Protein AF-A0A9P6H3P9-F1 (afdb_monomer)

Radius of gyration: 19.03 Å; Cα contacts (8 Å, |Δi|>4): 101; chains: 1; bounding box: 36×43×49 Å

Sequence (100 aa):
MRTIFFIMYKYINSIALNDIAYELDVDRGTVSVYAYLVRDTICEYIMKNNEKLRGYNDDGTSKIVEIDESYFFRRKYNRGRIINGDWYIGGVERGSKKTF

Solvent-accessible surface area (backbone atoms only — not comparable to full-atom values): 6198 Å² total; per-residue (Å²): 113,73,66,57,56,51,52,52,53,42,48,74,69,69,50,55,62,67,56,55,14,62,78,67,74,44,62,54,67,60,46,49,54,53,50,48,52,54,51,50,54,50,49,53,50,49,66,74,66,56,52,86,84,59,64,48,48,99,88,68,49,79,48,57,66,51,75,49,80,48,79,50,58,75,84,86,77,72,86,90,70,85,76,85,56,50,81,44,75,41,35,37,32,69,91,77,67,49,49,96

Structure (mmCIF, N/CA/C/O backbone):
data_AF-A0A9P6H3P9-F1
#
_entry.id   AF-A0A9P6H3P9-F1
#
loop_
_atom_site.group_PDB
_atom_site.id
_atom_site.type_symbol
_atom_site.label_atom_id
_atom_site.label_alt_id
_atom_site.label_comp_id
_atom_site.label_asym_id
_atom_site.label_entity_id
_atom_site.label_seq_id
_atom_site.pdbx_PDB_ins_code
_atom_site.Cartn_x
_atom_site.Cartn_y
_atom_site.Cartn_z
_atom_site.occupancy
_atom_site.B_iso_or_equiv
_atom_site.auth_seq_id
_atom_site.auth_comp_id
_atom_site.auth_asym_id
_atom_site.auth_atom_id
_atom_site.pdbx_PDB_model_num
ATOM 1 N N . MET A 1 1 ? 8.177 17.641 -17.362 1.00 64.50 1 MET A N 1
ATOM 2 C CA . MET A 1 1 ? 7.117 17.733 -16.327 1.00 64.50 1 MET A CA 1
ATOM 3 C C . MET A 1 1 ? 5.899 16.857 -16.615 1.00 64.50 1 MET A C 1
ATOM 5 O O . MET A 1 1 ? 5.537 16.094 -15.734 1.00 64.50 1 MET A O 1
ATOM 9 N N . ARG A 1 2 ? 5.288 16.891 -17.813 1.00 86.31 2 ARG A N 1
ATOM 10 C CA . ARG A 1 2 ? 4.053 16.130 -18.115 1.00 86.31 2 ARG A CA 1
ATOM 11 C C . ARG A 1 2 ? 4.139 14.619 -17.821 1.00 86.31 2 ARG A C 1
ATOM 13 O O . ARG A 1 2 ? 3.238 14.068 -17.204 1.00 86.31 2 ARG A O 1
ATOM 20 N N . THR A 1 3 ? 5.237 13.971 -18.206 1.00 88.19 3 THR A N 1
ATOM 21 C CA . THR A 1 3 ? 5.446 12.521 -18.031 1.00 88.19 3 THR A CA 1
ATOM 22 C C . THR A 1 3 ? 5.475 12.091 -16.564 1.00 88.19 3 THR A C 1
ATOM 24 O O . THR A 1 3 ? 4.934 11.048 -16.222 1.00 88.19 3 THR A O 1
ATOM 27 N N . ILE A 1 4 ? 6.033 12.926 -15.682 1.00 90.62 4 ILE A N 1
ATOM 28 C CA . ILE A 1 4 ? 6.126 12.637 -14.243 1.00 90.62 4 ILE A CA 1
ATOM 29 C C . ILE A 1 4 ? 4.724 12.540 -13.635 1.00 90.62 4 ILE A C 1
ATOM 31 O O . ILE A 1 4 ? 4.429 11.572 -12.942 1.00 90.62 4 ILE A O 1
ATOM 35 N N . PHE A 1 5 ? 3.832 13.483 -13.955 1.00 92.56 5 PHE A N 1
ATOM 36 C CA . PHE A 1 5 ? 2.448 13.443 -13.472 1.00 92.56 5 PHE A CA 1
ATOM 37 C C . PHE A 1 5 ? 1.704 12.184 -13.930 1.00 92.56 5 PHE A C 1
ATOM 39 O O . PHE A 1 5 ? 0.949 11.608 -13.151 1.00 92.56 5 PHE A O 1
ATOM 46 N N . PHE A 1 6 ? 1.949 11.712 -15.157 1.00 94.56 6 PHE A N 1
ATOM 47 C CA . PHE A 1 6 ? 1.366 10.455 -15.632 1.00 94.56 6 PHE A CA 1
ATOM 48 C C . PHE A 1 6 ? 1.924 9.229 -14.911 1.00 94.56 6 PHE A C 1
ATOM 50 O O . PHE A 1 6 ? 1.146 8.336 -14.588 1.00 94.56 6 PHE A O 1
ATOM 57 N N . ILE A 1 7 ? 3.227 9.196 -14.607 1.00 94.38 7 ILE A N 1
ATOM 58 C CA . ILE A 1 7 ? 3.822 8.127 -13.791 1.00 94.38 7 ILE A CA 1
ATOM 59 C C . ILE A 1 7 ? 3.149 8.086 -12.414 1.00 94.38 7 ILE A C 1
ATOM 61 O O . ILE A 1 7 ? 2.694 7.027 -11.989 1.00 94.38 7 ILE A O 1
ATOM 65 N N . MET A 1 8 ? 3.030 9.238 -11.745 1.00 93.62 8 MET A N 1
ATOM 66 C CA . MET A 1 8 ? 2.405 9.337 -10.421 1.00 93.62 8 MET A CA 1
ATOM 67 C C . MET A 1 8 ? 0.936 8.905 -10.453 1.00 93.62 8 MET A C 1
ATOM 69 O O . MET A 1 8 ? 0.517 8.073 -9.652 1.00 93.62 8 MET A O 1
ATOM 73 N N . TYR A 1 9 ? 0.162 9.422 -11.411 1.00 94.69 9 TYR A N 1
ATOM 74 C CA . TYR A 1 9 ? -1.246 9.070 -11.580 1.00 94.69 9 TYR A CA 1
ATOM 75 C C . TYR A 1 9 ? -1.428 7.567 -11.820 1.00 94.69 9 TYR A C 1
ATOM 77 O O . TYR A 1 9 ? -2.242 6.929 -11.155 1.00 94.69 9 TYR A O 1
ATOM 85 N N . LYS A 1 10 ? -0.652 6.973 -12.733 1.00 94.88 10 LYS A N 1
ATOM 86 C CA . LYS A 1 10 ? -0.746 5.540 -13.037 1.00 94.88 10 LYS A CA 1
ATOM 87 C C . LYS A 1 10 ? -0.312 4.666 -11.854 1.00 94.88 10 LYS A C 1
ATOM 89 O O . LYS A 1 10 ? -0.961 3.656 -11.596 1.00 94.88 10 LYS A O 1
ATOM 94 N N . TYR A 1 11 ? 0.713 5.079 -11.103 1.00 94.94 11 TYR A N 1
ATOM 95 C CA . TYR A 1 11 ? 1.137 4.394 -9.877 1.00 94.94 11 TYR A CA 1
ATOM 96 C C . TYR A 1 11 ? 0.026 4.373 -8.816 1.00 94.94 11 TYR A C 1
ATOM 98 O O . TYR A 1 11 ? -0.263 3.321 -8.254 1.00 94.94 11 TYR A O 1
ATOM 106 N N . ILE A 1 12 ? -0.652 5.506 -8.590 1.00 93.62 12 ILE A N 1
ATOM 107 C CA . ILE A 1 12 ? -1.778 5.603 -7.641 1.00 93.62 12 ILE A CA 1
ATOM 108 C C . ILE A 1 12 ? -2.946 4.698 -8.065 1.00 93.62 12 ILE A C 1
ATOM 110 O O . ILE A 1 12 ? -3.588 4.080 -7.220 1.00 93.62 12 ILE A O 1
ATOM 114 N N . ASN A 1 13 ? -3.181 4.549 -9.371 1.00 94.81 13 ASN A N 1
ATOM 115 C CA . ASN A 1 13 ? -4.178 3.621 -9.915 1.00 94.81 13 ASN A CA 1
ATOM 116 C C . ASN A 1 13 ? -3.719 2.149 -9.911 1.00 94.81 13 ASN A C 1
ATOM 118 O O . ASN A 1 13 ? -4.345 1.312 -10.556 1.00 94.81 13 ASN A O 1
ATOM 122 N N . SER A 1 14 ? -2.649 1.815 -9.180 1.00 93.31 14 SER A N 1
ATOM 123 C CA . SER A 1 14 ? -2.162 0.441 -8.994 1.00 93.31 14 SER A CA 1
ATOM 124 C C . SER A 1 14 ? -1.772 -0.274 -10.297 1.00 93.31 14 SER A C 1
ATOM 126 O O . SER A 1 14 ? -1.844 -1.499 -10.384 1.00 93.31 14 SER A O 1
ATOM 128 N N . ILE A 1 15 ? -1.329 0.479 -11.312 1.00 95.31 15 ILE A N 1
ATOM 129 C CA . ILE A 1 15 ? -0.788 -0.081 -12.559 1.00 95.31 15 ILE A CA 1
ATOM 130 C C . ILE A 1 15 ? 0.645 -0.570 -12.306 1.00 95.31 15 ILE A C 1
ATOM 132 O O . ILE A 1 15 ? 1.426 0.084 -11.608 1.00 95.31 15 ILE A O 1
ATOM 136 N N . ALA A 1 16 ? 1.015 -1.724 -12.869 1.00 95.31 16 ALA A N 1
ATOM 137 C CA . ALA A 1 16 ? 2.346 -2.282 -12.669 1.00 95.31 16 ALA A CA 1
ATOM 138 C C . ALA A 1 16 ? 3.429 -1.376 -13.277 1.00 95.31 16 ALA A C 1
ATOM 140 O O . ALA A 1 16 ? 3.292 -0.860 -14.383 1.00 95.31 16 ALA A O 1
ATOM 141 N N . LEU A 1 17 ? 4.560 -1.224 -12.578 1.00 95.00 17 LEU A N 1
ATOM 142 C CA . LEU A 1 17 ? 5.633 -0.308 -12.994 1.00 95.00 17 LEU A CA 1
ATOM 143 C C . LEU A 1 17 ? 6.194 -0.617 -14.391 1.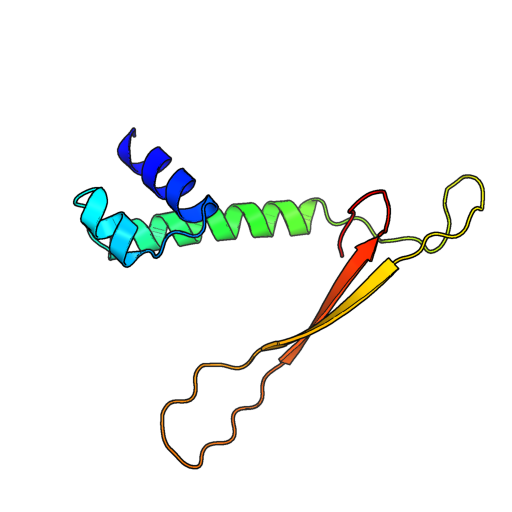00 95.00 17 LEU A C 1
ATOM 145 O O . LEU A 1 17 ? 6.627 0.294 -15.090 1.00 95.00 17 LEU A O 1
ATOM 149 N N . ASN A 1 18 ? 6.194 -1.893 -14.791 1.00 96.25 18 ASN A N 1
ATOM 150 C CA . ASN A 1 18 ? 6.636 -2.303 -16.124 1.00 96.25 18 ASN A CA 1
ATOM 151 C C . ASN A 1 18 ? 5.674 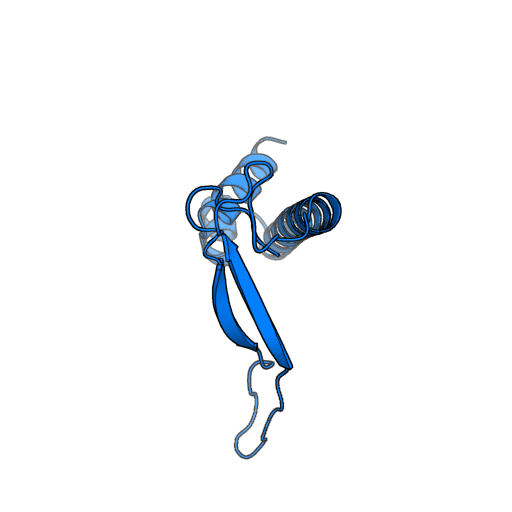-1.806 -17.212 1.00 96.25 18 ASN A C 1
ATOM 153 O O . ASN A 1 18 ? 6.135 -1.342 -18.249 1.00 96.25 18 ASN A O 1
ATOM 157 N N . ASP A 1 19 ? 4.368 -1.850 -16.951 1.00 96.88 19 ASP A N 1
ATOM 158 C CA . ASP A 1 19 ? 3.348 -1.386 -17.893 1.00 96.88 19 ASP A CA 1
ATOM 159 C C . ASP A 1 19 ? 3.405 0.138 -18.016 1.00 96.88 19 ASP A C 1
ATOM 161 O O . ASP A 1 19 ? 3.370 0.674 -19.116 1.00 96.88 19 ASP A O 1
ATOM 165 N N . ILE A 1 20 ? 3.618 0.846 -16.901 1.00 96.06 20 ILE A N 1
ATOM 166 C CA . ILE A 1 20 ? 3.827 2.303 -16.904 1.00 96.06 20 ILE A CA 1
ATOM 167 C C . ILE A 1 20 ? 5.058 2.681 -17.737 1.00 96.06 20 ILE A C 1
ATOM 169 O O . ILE A 1 20 ? 5.002 3.633 -18.513 1.00 96.06 20 ILE A O 1
ATOM 173 N N . ALA A 1 21 ? 6.166 1.954 -17.564 1.00 96.94 21 ALA A N 1
ATOM 174 C CA . ALA A 1 21 ? 7.397 2.176 -18.318 1.00 96.94 21 ALA A CA 1
ATOM 175 C C . ALA A 1 21 ? 7.185 1.947 -19.821 1.00 96.94 21 ALA A C 1
ATOM 177 O O . ALA A 1 21 ? 7.594 2.778 -20.629 1.00 96.94 21 ALA A O 1
ATOM 178 N N . TYR A 1 22 ? 6.490 0.863 -20.176 1.00 96.81 22 TYR A N 1
ATOM 179 C CA . TYR A 1 22 ? 6.161 0.521 -21.557 1.00 96.81 22 TYR A CA 1
ATOM 180 C C . TYR A 1 22 ? 5.228 1.550 -22.212 1.00 96.81 22 TYR A C 1
ATOM 182 O O . TYR A 1 22 ? 5.518 2.044 -23.295 1.00 96.81 22 TYR A O 1
ATOM 190 N N . GLU A 1 23 ? 4.129 1.920 -21.552 1.00 95.69 23 GLU A N 1
ATOM 191 C CA . GLU A 1 23 ? 3.123 2.835 -22.105 1.00 95.69 23 GLU A CA 1
ATOM 192 C C . GLU A 1 23 ? 3.620 4.275 -22.263 1.00 95.69 23 GLU A C 1
ATOM 194 O O . GLU A 1 23 ? 3.150 5.000 -23.141 1.00 95.69 23 GLU A O 1
ATOM 199 N N . LEU A 1 24 ? 4.517 4.722 -21.379 1.00 94.81 24 LEU A N 1
ATOM 200 C CA . LEU A 1 24 ? 5.048 6.086 -21.401 1.00 94.81 24 LEU A CA 1
ATOM 201 C C . LEU A 1 24 ? 6.381 6.203 -22.147 1.00 94.81 24 LEU A C 1
ATOM 203 O O . LEU A 1 24 ? 6.879 7.323 -22.260 1.00 94.81 24 LEU A O 1
ATOM 207 N N . ASP A 1 25 ? 6.930 5.085 -22.634 1.00 95.88 25 ASP A N 1
ATOM 208 C CA . ASP A 1 25 ? 8.254 4.992 -23.260 1.00 95.88 25 ASP A CA 1
ATOM 209 C C . ASP A 1 25 ? 9.354 5.615 -22.378 1.00 95.88 25 ASP A C 1
ATOM 211 O O . ASP A 1 25 ? 10.108 6.507 -22.769 1.00 95.88 25 ASP A O 1
ATOM 215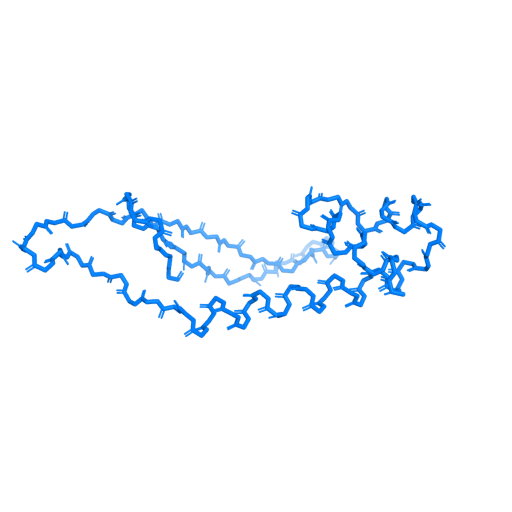 N N . VAL A 1 26 ? 9.388 5.190 -21.112 1.00 94.88 26 VAL A N 1
ATOM 216 C CA . VAL A 1 26 ? 10.345 5.670 -20.106 1.00 94.88 26 VAL A CA 1
ATOM 217 C C . VAL A 1 26 ? 11.112 4.492 -19.537 1.00 94.88 26 VAL A C 1
ATOM 219 O O . VAL A 1 26 ? 10.561 3.415 -19.318 1.00 94.88 26 VAL A O 1
ATOM 222 N N . ASP A 1 27 ? 12.383 4.718 -19.209 1.00 95.69 27 ASP A N 1
ATOM 223 C CA . ASP A 1 27 ? 13.166 3.743 -18.464 1.00 95.69 27 ASP A CA 1
ATOM 224 C C . ASP A 1 27 ? 12.459 3.309 -17.161 1.00 95.69 27 ASP A C 1
ATOM 226 O O . ASP A 1 27 ? 11.983 4.114 -16.350 1.00 95.69 27 ASP A O 1
ATOM 230 N N . ARG A 1 28 ? 12.441 1.996 -16.929 1.00 96.00 28 ARG A N 1
ATOM 231 C CA . ARG A 1 28 ? 11.780 1.371 -15.780 1.00 96.00 28 ARG A CA 1
ATOM 232 C C . ARG A 1 28 ? 12.425 1.764 -14.449 1.00 96.00 28 ARG A C 1
ATOM 234 O O . ARG A 1 28 ? 11.736 1.811 -13.426 1.00 96.00 28 ARG A O 1
ATOM 241 N N . GLY A 1 29 ? 13.723 2.068 -14.442 1.00 96.00 29 GLY A N 1
ATOM 242 C CA . GLY A 1 29 ? 14.421 2.635 -13.288 1.00 96.00 29 GLY A CA 1
ATOM 243 C C . GLY A 1 29 ? 13.877 4.015 -12.927 1.00 96.00 29 GLY A C 1
ATOM 244 O O . GLY A 1 29 ? 13.541 4.257 -11.769 1.00 96.00 29 GLY A O 1
ATOM 245 N N . THR A 1 30 ? 13.670 4.876 -13.922 1.00 94.69 30 THR A N 1
ATOM 246 C CA . THR A 1 30 ? 13.067 6.204 -13.727 1.00 94.69 30 THR A CA 1
ATOM 247 C C . THR A 1 30 ? 11.650 6.104 -13.148 1.00 94.69 30 THR A C 1
ATOM 249 O O . THR A 1 30 ? 11.340 6.776 -12.164 1.00 94.69 30 THR A O 1
ATOM 252 N N . VAL A 1 31 ? 10.801 5.216 -13.681 1.00 96.19 31 VAL A N 1
ATOM 253 C CA . VAL A 1 31 ? 9.456 4.955 -13.123 1.00 96.19 31 VAL A CA 1
ATOM 254 C C . VAL A 1 31 ? 9.539 4.492 -11.665 1.00 96.19 31 VAL A C 1
ATOM 256 O O . VAL A 1 31 ? 8.772 4.956 -10.822 1.00 96.19 31 VAL A O 1
ATOM 259 N N . SER A 1 32 ? 10.505 3.624 -11.348 1.00 96.00 32 SER A N 1
ATOM 260 C CA . SER A 1 32 ? 10.721 3.114 -9.988 1.00 96.00 32 SER A CA 1
ATOM 261 C C . SER A 1 32 ? 11.121 4.219 -9.007 1.00 96.00 32 SER A C 1
ATOM 263 O O . SER A 1 32 ? 10.628 4.235 -7.881 1.00 96.00 32 SER A O 1
ATOM 265 N N . VAL A 1 33 ? 11.967 5.164 -9.432 1.00 95.56 33 VAL A N 1
ATOM 266 C CA . VAL A 1 33 ? 12.362 6.322 -8.613 1.00 95.56 33 VAL A CA 1
ATOM 267 C C . VAL A 1 33 ? 11.151 7.192 -8.287 1.00 95.56 33 VAL A C 1
ATOM 269 O O . VAL A 1 33 ? 10.923 7.513 -7.123 1.00 95.56 33 VAL A O 1
ATOM 272 N N . TYR A 1 34 ? 10.329 7.537 -9.279 1.00 94.69 34 TYR A N 1
ATOM 273 C CA . TYR A 1 34 ? 9.143 8.362 -9.028 1.00 94.69 34 TYR A CA 1
ATOM 274 C C . TYR A 1 34 ? 8.080 7.635 -8.200 1.00 94.69 34 TYR A C 1
ATOM 276 O O . TYR A 1 34 ? 7.484 8.248 -7.318 1.00 94.69 34 TYR A O 1
ATOM 284 N N . ALA A 1 35 ? 7.873 6.336 -8.422 1.00 94.44 35 ALA A N 1
ATOM 285 C CA . ALA A 1 35 ? 6.989 5.521 -7.590 1.00 94.44 35 ALA A CA 1
ATOM 286 C C . ALA A 1 35 ? 7.461 5.478 -6.127 1.00 94.44 35 ALA A C 1
ATOM 288 O O . ALA A 1 35 ? 6.650 5.615 -5.211 1.00 94.44 35 ALA A O 1
ATOM 289 N N . TYR A 1 36 ? 8.775 5.344 -5.907 1.00 95.00 36 TYR A N 1
ATOM 290 C CA . TYR A 1 36 ? 9.369 5.414 -4.574 1.00 95.00 36 TYR A CA 1
ATOM 291 C C . TYR A 1 36 ? 9.092 6.767 -3.915 1.00 95.00 36 TYR A C 1
ATOM 293 O O . TYR A 1 36 ? 8.604 6.784 -2.791 1.00 95.00 36 TYR A O 1
ATOM 301 N N . LEU A 1 37 ? 9.338 7.878 -4.619 1.00 94.06 37 LEU A N 1
ATOM 302 C CA . LEU A 1 37 ? 9.102 9.228 -4.093 1.00 94.06 37 LEU A CA 1
ATOM 303 C C . LEU A 1 37 ? 7.636 9.442 -3.701 1.00 94.06 37 LEU A C 1
ATOM 305 O O . LEU A 1 37 ? 7.364 9.914 -2.604 1.00 94.06 37 LEU A O 1
ATOM 309 N N . VAL A 1 38 ? 6.690 9.042 -4.559 1.00 93.94 38 VAL A N 1
ATOM 310 C CA . VAL A 1 38 ? 5.253 9.139 -4.249 1.00 93.94 38 VAL A CA 1
ATOM 311 C C . VAL A 1 38 ? 4.913 8.342 -2.996 1.00 93.94 38 VAL A C 1
ATOM 313 O O . VAL A 1 38 ? 4.232 8.852 -2.110 1.00 93.94 38 VAL A O 1
ATOM 316 N N . ARG A 1 39 ? 5.389 7.096 -2.910 1.00 93.62 39 ARG A N 1
ATOM 317 C CA . ARG A 1 39 ? 5.155 6.245 -1.742 1.00 93.62 39 ARG A CA 1
ATOM 318 C C . ARG A 1 39 ? 5.712 6.882 -0.472 1.00 93.62 39 ARG A C 1
ATOM 320 O O . ARG A 1 39 ? 5.009 6.910 0.528 1.00 93.62 39 ARG A O 1
ATOM 327 N N . ASP A 1 40 ? 6.943 7.377 -0.521 1.00 94.81 40 ASP A N 1
ATOM 328 C CA . ASP A 1 40 ? 7.633 7.974 0.623 1.00 94.81 40 ASP A CA 1
ATOM 329 C C . ASP A 1 40 ? 6.879 9.204 1.138 1.00 94.81 40 ASP A C 1
ATOM 331 O O . ASP A 1 40 ? 6.515 9.260 2.307 1.00 94.81 40 ASP A O 1
ATOM 335 N N . THR A 1 41 ? 6.489 10.114 0.240 1.00 93.19 41 THR A N 1
ATOM 336 C CA . THR A 1 41 ? 5.687 11.295 0.593 1.00 93.19 41 THR A CA 1
ATOM 337 C C . THR A 1 41 ? 4.324 10.924 1.189 1.00 93.19 41 THR A C 1
ATOM 339 O O . THR A 1 41 ? 3.872 11.562 2.140 1.00 93.19 41 THR A O 1
ATOM 342 N N . ILE A 1 42 ? 3.654 9.892 0.661 1.00 90.75 42 ILE A N 1
ATOM 343 C CA . ILE A 1 42 ? 2.387 9.400 1.228 1.00 90.75 42 ILE A CA 1
ATOM 344 C C . ILE A 1 42 ? 2.618 8.829 2.631 1.00 90.75 42 ILE A C 1
ATOM 346 O O . ILE A 1 42 ? 1.863 9.150 3.546 1.00 90.75 42 ILE A O 1
ATOM 350 N N . CYS A 1 43 ? 3.658 8.015 2.820 1.00 89.62 43 CYS A N 1
ATOM 351 C CA . CYS A 1 43 ? 4.007 7.455 4.124 1.00 89.62 43 CYS A CA 1
ATOM 352 C C . CYS A 1 43 ? 4.317 8.558 5.142 1.00 89.62 43 CYS A C 1
ATOM 354 O O . CYS A 1 43 ? 3.749 8.548 6.230 1.00 89.62 43 CYS A O 1
ATOM 356 N N . GLU A 1 44 ? 5.141 9.541 4.783 1.00 92.56 44 GLU A N 1
ATOM 357 C CA . GLU A 1 44 ? 5.446 10.695 5.633 1.00 92.56 44 GLU A CA 1
ATOM 358 C C . GLU A 1 44 ? 4.185 11.475 6.011 1.00 92.56 44 GLU A C 1
ATOM 360 O O . GLU A 1 44 ? 3.997 11.836 7.175 1.00 92.56 44 GLU A O 1
ATOM 365 N N . TYR A 1 45 ? 3.289 11.707 5.047 1.00 90.62 45 TYR A N 1
ATOM 366 C CA . TYR A 1 45 ? 2.018 12.373 5.305 1.00 90.62 45 TYR A CA 1
ATOM 367 C C . TYR A 1 45 ? 1.153 11.576 6.287 1.00 90.62 45 TYR A C 1
ATOM 369 O O . TYR A 1 45 ? 0.635 12.154 7.242 1.00 90.62 45 TYR A O 1
ATOM 377 N N . ILE A 1 46 ? 1.021 10.261 6.098 1.00 85.44 46 ILE A N 1
ATOM 378 C CA . ILE A 1 46 ? 0.249 9.396 7.000 1.00 85.44 46 ILE A CA 1
ATOM 379 C C . ILE A 1 46 ? 0.859 9.413 8.403 1.00 85.44 46 ILE A C 1
ATOM 381 O O . ILE A 1 46 ? 0.141 9.631 9.372 1.00 85.44 46 ILE A O 1
ATOM 385 N N . MET A 1 47 ? 2.179 9.260 8.524 1.00 85.12 47 MET A N 1
ATOM 386 C CA . MET A 1 47 ? 2.862 9.261 9.821 1.00 85.12 47 MET A CA 1
ATOM 387 C C . MET A 1 47 ? 2.721 10.602 10.546 1.00 85.12 47 MET A C 1
ATOM 389 O O . MET A 1 47 ? 2.542 10.627 11.762 1.00 85.12 47 MET A O 1
ATOM 393 N N . LYS A 1 48 ? 2.766 11.721 9.814 1.00 88.56 48 LYS A N 1
ATOM 394 C CA . LYS A 1 48 ? 2.615 13.066 10.385 1.00 88.56 48 LYS A CA 1
ATOM 395 C C . LYS A 1 48 ? 1.183 13.373 10.828 1.00 88.56 48 LYS A C 1
ATOM 397 O O . LYS A 1 48 ? 1.003 14.109 11.794 1.00 88.56 48 LYS A O 1
ATOM 402 N N . ASN A 1 49 ? 0.185 12.844 10.124 1.00 83.00 49 ASN A N 1
ATOM 403 C CA . ASN A 1 49 ? -1.234 13.075 10.411 1.00 83.00 49 ASN A CA 1
ATOM 404 C C . ASN A 1 49 ? -1.887 11.885 11.132 1.00 83.00 49 ASN A C 1
ATOM 406 O O . ASN A 1 49 ? -3.112 11.776 11.137 1.00 83.00 49 ASN A O 1
ATOM 410 N N . ASN A 1 50 ? -1.090 10.986 11.719 1.00 76.06 50 ASN A N 1
ATOM 411 C CA . ASN A 1 50 ? -1.621 9.862 12.475 1.00 76.06 50 ASN A CA 1
ATOM 412 C C . ASN A 1 50 ? -2.284 10.388 13.756 1.00 76.06 50 ASN A C 1
ATOM 414 O O . ASN A 1 50 ? -1.643 11.021 14.599 1.00 76.06 50 ASN A O 1
ATOM 418 N N . GLU A 1 51 ? -3.580 10.134 13.895 1.00 75.12 51 GLU A N 1
ATOM 419 C CA . GLU A 1 51 ? -4.344 10.478 15.083 1.00 75.12 51 GLU A CA 1
ATOM 420 C C . GLU A 1 51 ? -4.619 9.220 15.895 1.00 75.12 51 GLU A C 1
ATOM 422 O O . GLU A 1 51 ? -5.101 8.210 15.385 1.00 75.12 51 GLU A O 1
ATOM 427 N N . LYS A 1 52 ? -4.391 9.300 17.207 1.00 77.69 52 LYS A N 1
ATOM 428 C CA . LYS A 1 52 ? -4.709 8.194 18.107 1.00 77.69 52 LYS A CA 1
ATOM 429 C C . LYS A 1 52 ? -6.208 7.887 18.052 1.00 77.69 52 LYS A C 1
ATOM 431 O O . LYS A 1 52 ? -7.021 8.706 18.491 1.00 77.69 52 LYS A O 1
ATOM 436 N N . LEU A 1 53 ? -6.561 6.682 17.604 1.00 77.44 53 LEU A N 1
ATOM 437 C CA . LEU A 1 53 ? -7.932 6.186 17.694 1.00 77.44 53 LEU A CA 1
ATOM 438 C C . LEU A 1 53 ? -8.357 6.109 19.168 1.00 77.44 53 LEU A C 1
ATOM 440 O O . LEU A 1 53 ? -7.642 5.577 20.022 1.00 77.44 53 LEU A O 1
ATOM 444 N N . ARG A 1 54 ? -9.518 6.689 19.479 1.00 72.81 54 ARG A N 1
ATOM 445 C CA . ARG A 1 54 ? -10.110 6.690 20.824 1.00 72.81 54 ARG A CA 1
ATOM 446 C C . ARG A 1 54 ? -11.263 5.695 20.869 1.00 72.81 54 ARG A C 1
ATOM 448 O O . ARG A 1 54 ? -11.971 5.533 19.885 1.00 72.81 54 ARG A O 1
ATOM 455 N N . GLY A 1 55 ? -11.487 5.079 22.029 1.00 76.12 55 GLY A N 1
ATOM 456 C CA . GLY A 1 55 ? -12.625 4.172 22.242 1.00 76.12 55 GLY A CA 1
ATOM 457 C C . GLY A 1 55 ? -13.972 4.880 22.422 1.00 76.12 55 GLY A C 1
ATOM 458 O O . GLY A 1 55 ? -15.011 4.229 22.377 1.00 76.12 55 GLY A O 1
ATOM 459 N N . TYR A 1 56 ? -13.963 6.203 22.607 1.00 80.44 56 TYR A N 1
ATOM 460 C CA . TYR A 1 56 ? -15.159 7.012 22.828 1.00 80.44 56 TYR A CA 1
ATOM 461 C C . TYR A 1 56 ? -15.071 8.329 22.047 1.00 80.44 56 TYR A C 1
ATOM 463 O O . TYR A 1 56 ? -13.979 8.876 21.860 1.00 80.44 56 TYR A O 1
ATOM 471 N N . ASN A 1 57 ? -16.217 8.814 21.580 1.00 76.94 57 ASN A N 1
ATOM 472 C CA . ASN A 1 57 ? -16.421 10.165 21.063 1.00 76.94 57 ASN A CA 1
ATOM 473 C C . ASN A 1 57 ? -16.370 11.202 22.200 1.00 76.94 57 ASN A C 1
ATOM 475 O O . ASN A 1 57 ? -16.459 10.852 23.379 1.00 76.94 57 ASN A O 1
ATOM 479 N N . ASP A 1 58 ? -16.276 12.486 21.846 1.00 79.44 58 ASP A N 1
ATOM 480 C CA . ASP A 1 58 ? -16.297 13.589 22.821 1.00 79.44 58 ASP A CA 1
ATOM 481 C C . ASP A 1 58 ? -17.648 13.699 23.560 1.00 79.44 58 ASP A C 1
ATOM 483 O O . ASP A 1 58 ? -17.709 14.236 24.663 1.00 79.44 58 ASP A O 1
ATOM 487 N N . ASP A 1 59 ? -18.718 13.139 22.985 1.00 83.44 59 ASP A N 1
ATOM 488 C CA . ASP A 1 59 ? -20.052 13.019 23.589 1.00 83.44 59 ASP A CA 1
ATOM 489 C C . ASP A 1 59 ? -20.223 11.766 24.480 1.00 83.44 59 ASP A C 1
ATOM 491 O O . ASP A 1 59 ? -21.302 11.534 25.024 1.00 83.44 59 ASP A O 1
ATOM 495 N N . GLY A 1 60 ? -19.171 10.952 24.638 1.00 81.25 60 GLY A N 1
ATOM 496 C CA . GLY A 1 60 ? -19.173 9.733 25.451 1.00 81.25 60 GLY A CA 1
ATOM 497 C C . GLY A 1 60 ? -19.702 8.476 24.752 1.00 81.25 60 GLY A C 1
ATOM 498 O O . GLY A 1 60 ? -19.718 7.409 25.366 1.00 81.25 60 GLY A O 1
ATOM 499 N N . THR A 1 61 ? -20.104 8.547 23.480 1.00 86.88 61 THR A N 1
ATOM 500 C CA . THR A 1 61 ? -20.551 7.361 22.730 1.00 86.88 61 THR A CA 1
ATOM 501 C C . THR A 1 61 ? -19.377 6.469 22.315 1.00 86.88 61 THR A C 1
ATOM 503 O O . THR A 1 61 ? -18.291 6.951 21.993 1.00 86.88 61 THR A O 1
ATOM 506 N N . SER A 1 62 ? -19.567 5.146 22.334 1.00 84.31 62 SER A N 1
ATOM 507 C CA . SER A 1 62 ? -18.515 4.182 21.989 1.00 84.31 62 SER A CA 1
ATOM 508 C C . SER A 1 62 ? -18.165 4.218 20.502 1.00 84.31 62 SER A C 1
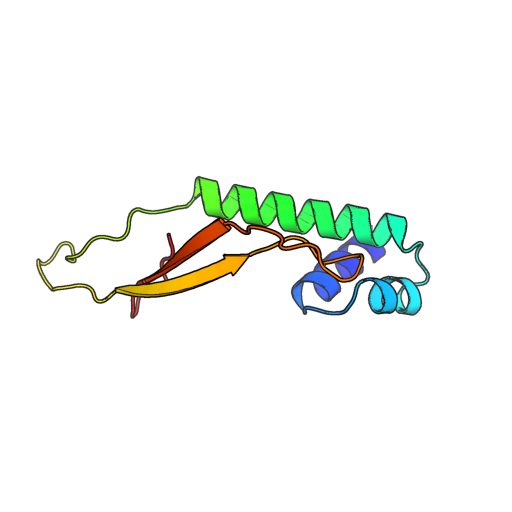ATOM 510 O O . SER A 1 62 ? -19.044 4.208 19.640 1.00 84.31 62 SER A O 1
ATOM 512 N N . LYS A 1 63 ? -16.868 4.182 20.203 1.00 85.38 63 LYS A N 1
ATOM 513 C CA . LYS A 1 63 ? -16.335 4.026 18.849 1.00 85.38 63 LYS A CA 1
ATOM 514 C C . LYS A 1 63 ? -15.950 2.577 18.594 1.00 85.38 63 LYS A C 1
ATOM 516 O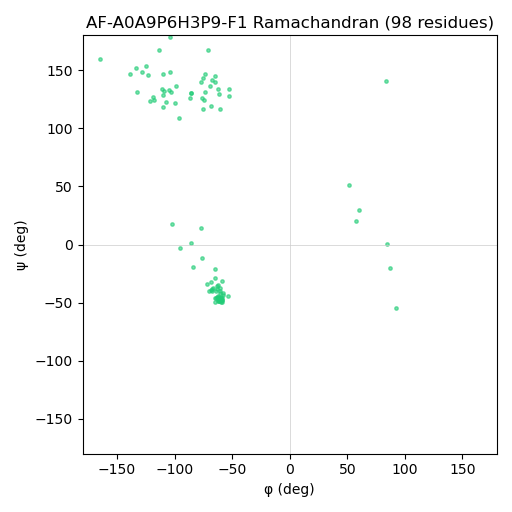 O . LYS A 1 63 ? -15.321 1.934 19.431 1.00 85.38 63 LYS A O 1
ATOM 521 N N . ILE A 1 64 ? -16.305 2.081 17.412 1.00 86.56 64 ILE A N 1
ATOM 522 C CA . ILE A 1 64 ? -15.936 0.740 16.951 1.00 86.56 64 ILE A CA 1
ATOM 523 C C . ILE A 1 64 ? -14.734 0.876 16.021 1.00 86.56 64 ILE A C 1
ATOM 525 O O . ILE A 1 64 ? -14.810 1.561 14.999 1.00 86.56 64 ILE A O 1
ATOM 529 N N . VAL A 1 65 ? -13.642 0.207 16.378 1.00 87.56 65 VAL A N 1
ATOM 530 C CA . VAL A 1 65 ? -12.439 0.096 15.552 1.00 87.56 65 VAL A CA 1
ATOM 531 C C . VAL A 1 65 ? -12.332 -1.339 15.064 1.00 87.56 65 VAL A C 1
ATOM 533 O O . VAL A 1 65 ? -12.419 -2.276 15.855 1.00 87.56 65 VAL A O 1
ATOM 536 N N . GLU A 1 66 ? -12.162 -1.500 13.760 1.00 90.00 66 GLU A N 1
ATOM 537 C CA . GLU A 1 66 ? -11.789 -2.773 13.156 1.00 90.00 66 GLU A CA 1
ATOM 538 C C . GLU A 1 66 ? -10.271 -2.891 13.187 1.00 90.00 66 GLU A C 1
ATOM 540 O O . GLU A 1 66 ? -9.573 -1.956 12.799 1.00 90.00 66 GLU A O 1
ATOM 545 N N . ILE A 1 67 ? -9.774 -4.024 13.672 1.00 90.56 67 ILE A N 1
ATOM 546 C CA . ILE A 1 67 ? -8.347 -4.335 13.728 1.00 90.56 67 ILE A CA 1
ATOM 547 C C . ILE A 1 67 ? -8.091 -5.455 12.728 1.00 90.56 67 ILE A C 1
ATOM 549 O O . ILE A 1 67 ? -8.844 -6.429 12.702 1.00 90.56 67 ILE A O 1
ATOM 553 N N . ASP A 1 68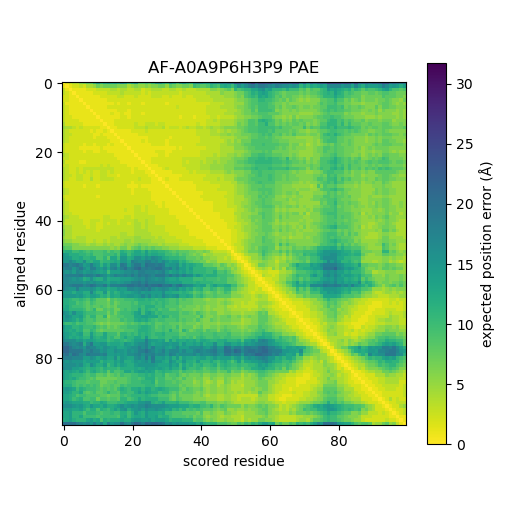 ? -7.039 -5.306 11.931 1.00 92.12 68 ASP A N 1
ATOM 554 C CA . ASP A 1 68 ? -6.571 -6.330 11.002 1.00 92.12 68 ASP A CA 1
ATOM 555 C C . ASP A 1 68 ? -5.073 -6.593 11.195 1.00 92.12 68 ASP A C 1
ATOM 557 O O . ASP A 1 68 ? -4.303 -5.701 11.566 1.00 92.12 68 ASP A O 1
ATOM 561 N N . GLU A 1 69 ? -4.663 -7.834 10.944 1.00 94.25 69 GLU A N 1
ATOM 562 C CA . GLU A 1 69 ? -3.294 -8.301 11.139 1.00 94.25 69 GLU A CA 1
ATOM 563 C C . GLU A 1 69 ? -2.706 -8.776 9.813 1.00 94.25 69 GLU A C 1
ATOM 565 O O . GLU A 1 69 ? -3.251 -9.636 9.124 1.00 94.25 69 GLU A O 1
ATOM 570 N N . SER A 1 70 ? -1.539 -8.245 9.465 1.00 91.94 70 SER A N 1
ATOM 571 C CA . SER A 1 70 ? -0.795 -8.632 8.274 1.00 91.94 70 SER A CA 1
ATOM 572 C C . SER A 1 70 ? 0.594 -9.132 8.649 1.00 91.94 70 SER A C 1
ATOM 574 O O . SER A 1 70 ? 1.390 -8.419 9.259 1.00 91.94 70 SER A O 1
ATOM 576 N N . TYR A 1 71 ? 0.914 -10.361 8.245 1.00 91.69 71 TYR A N 1
ATOM 577 C CA . TYR A 1 71 ? 2.242 -10.942 8.427 1.00 91.69 71 TYR A CA 1
ATOM 578 C C . TYR A 1 71 ? 3.082 -10.771 7.160 1.00 91.69 71 TYR A C 1
ATOM 580 O O . TYR A 1 71 ? 2.842 -11.431 6.145 1.00 91.69 71 TYR A O 1
ATOM 588 N N . PHE A 1 72 ? 4.085 -9.894 7.210 1.00 89.44 72 PHE A N 1
ATOM 589 C CA . PHE A 1 72 ? 4.937 -9.605 6.059 1.00 89.44 72 PHE A CA 1
ATOM 590 C C . PHE A 1 72 ? 6.292 -10.288 6.183 1.00 89.44 72 PHE A C 1
ATOM 592 O O . PHE A 1 72 ? 6.997 -10.150 7.177 1.00 89.44 72 PHE A O 1
ATOM 599 N N . PHE A 1 73 ? 6.706 -10.973 5.119 1.00 88.88 73 PHE A N 1
ATOM 600 C CA . PHE A 1 73 ? 8.012 -11.615 5.021 1.00 88.88 73 PHE A CA 1
ATOM 601 C C . PHE A 1 73 ? 8.668 -11.302 3.676 1.00 88.88 73 PHE A C 1
ATOM 603 O O . PHE A 1 73 ? 8.012 -11.083 2.655 1.00 88.88 73 PHE A O 1
ATOM 610 N N . ARG A 1 74 ? 10.005 -11.299 3.655 1.00 85.81 74 ARG A N 1
ATOM 611 C CA . ARG A 1 74 ? 10.757 -11.135 2.404 1.00 85.81 74 ARG A CA 1
ATOM 612 C C . ARG A 1 74 ? 10.510 -12.325 1.477 1.00 85.81 74 ARG A C 1
ATOM 614 O O . ARG A 1 74 ? 10.429 -13.468 1.924 1.00 85.81 74 ARG A O 1
ATOM 621 N N . ARG A 1 75 ? 10.464 -12.060 0.166 1.00 80.94 75 ARG A N 1
ATOM 622 C CA . ARG A 1 75 ? 10.279 -13.095 -0.860 1.00 80.94 75 ARG A CA 1
ATOM 623 C C . ARG A 1 75 ? 11.309 -14.217 -0.688 1.00 80.94 75 ARG A C 1
ATOM 625 O O . ARG A 1 75 ? 12.512 -13.968 -0.620 1.00 80.94 75 ARG A O 1
ATOM 632 N N . LYS A 1 76 ? 10.822 -15.458 -0.626 1.00 80.94 76 LYS A N 1
ATOM 633 C CA . LYS A 1 76 ? 11.659 -16.647 -0.468 1.00 80.94 76 LYS A CA 1
ATOM 634 C C . LYS A 1 76 ? 12.360 -16.987 -1.776 1.00 80.94 76 LYS A C 1
ATOM 636 O O . LYS A 1 76 ? 11.720 -17.364 -2.752 1.00 80.94 76 LYS A O 1
ATOM 641 N N . TYR A 1 77 ? 13.683 -16.910 -1.751 1.00 79.62 77 TYR A N 1
ATOM 642 C CA . TYR A 1 77 ? 14.552 -17.489 -2.766 1.00 79.62 77 TYR A CA 1
ATOM 643 C C . TYR A 1 77 ? 15.261 -18.694 -2.127 1.00 79.62 77 TYR A C 1
ATOM 645 O O . TYR A 1 77 ? 15.764 -18.580 -1.009 1.00 79.62 77 TYR A O 1
ATOM 653 N N . ASN A 1 78 ? 15.261 -19.838 -2.819 1.00 72.00 78 ASN A N 1
ATOM 654 C CA . ASN A 1 78 ? 15.762 -21.162 -2.396 1.0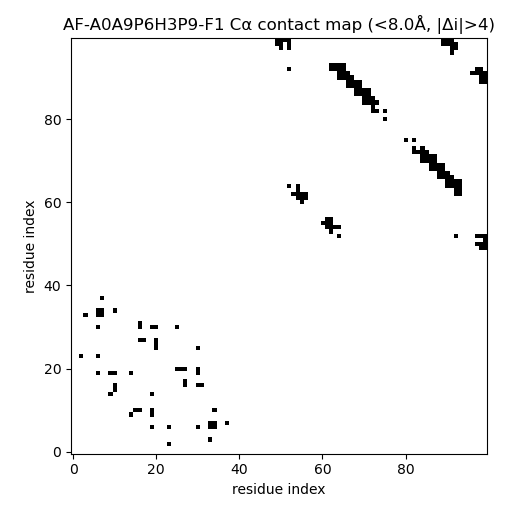0 72.00 78 ASN A CA 1
ATOM 655 C C . ASN A 1 78 ? 14.802 -22.029 -1.550 1.00 72.00 78 ASN A C 1
ATOM 657 O O . ASN A 1 78 ? 14.079 -21.566 -0.663 1.00 72.00 78 ASN A O 1
ATOM 661 N N . ARG A 1 79 ? 14.808 -23.340 -1.839 1.00 77.31 79 ARG A N 1
ATOM 662 C CA . ARG A 1 79 ? 14.023 -24.366 -1.128 1.00 77.31 79 ARG A CA 1
ATOM 663 C C . ARG A 1 79 ? 14.631 -24.633 0.260 1.00 77.31 79 ARG A C 1
ATOM 665 O O . ARG A 1 79 ? 15.834 -24.514 0.440 1.00 77.31 79 ARG A O 1
ATOM 672 N N . GLY A 1 80 ? 13.794 -24.955 1.249 1.00 80.62 80 GLY A N 1
ATOM 673 C CA . GLY A 1 80 ? 14.225 -25.309 2.616 1.00 80.62 80 GLY A CA 1
ATOM 674 C C . GLY A 1 80 ? 14.427 -24.150 3.606 1.00 80.62 80 GLY A C 1
ATOM 675 O O . GLY A 1 80 ? 14.333 -24.369 4.806 1.00 80.62 80 GLY A O 1
ATOM 676 N N . ARG A 1 81 ? 14.610 -22.902 3.151 1.00 81.62 81 ARG A N 1
ATOM 677 C CA . ARG A 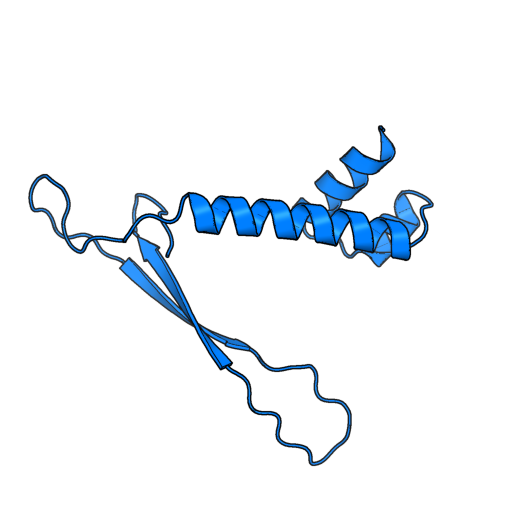1 81 ? 14.749 -21.751 4.064 1.00 81.62 81 ARG A CA 1
ATOM 678 C C . ARG A 1 81 ? 13.405 -21.355 4.690 1.00 81.62 81 ARG A C 1
ATOM 680 O O . ARG A 1 81 ? 12.458 -21.059 3.958 1.00 81.62 81 ARG A O 1
ATOM 687 N N . ILE A 1 82 ? 13.328 -21.310 6.017 1.00 81.75 82 ILE A N 1
ATOM 688 C CA . ILE A 1 82 ? 12.243 -20.641 6.749 1.00 81.75 82 ILE A CA 1
ATOM 689 C C . ILE A 1 82 ? 12.654 -19.173 6.902 1.00 81.75 82 ILE A C 1
ATOM 691 O O . ILE A 1 82 ? 13.776 -18.882 7.313 1.00 81.75 82 ILE A O 1
ATOM 695 N N . ILE A 1 83 ? 11.793 -18.254 6.467 1.00 85.44 83 ILE A N 1
ATOM 696 C CA . ILE A 1 83 ? 12.017 -16.811 6.592 1.00 85.44 83 ILE A CA 1
ATOM 697 C C . ILE A 1 83 ? 11.013 -16.311 7.616 1.00 85.44 83 ILE A C 1
ATOM 699 O O . ILE A 1 83 ? 9.813 -16.422 7.384 1.00 85.44 83 ILE A O 1
ATOM 703 N N . ASN A 1 84 ? 11.517 -15.773 8.723 1.00 87.12 84 ASN A N 1
ATOM 704 C CA . ASN A 1 84 ? 10.684 -15.072 9.685 1.00 87.12 84 ASN A CA 1
ATOM 705 C C . ASN A 1 84 ? 10.306 -13.711 9.092 1.00 87.12 84 ASN A C 1
ATOM 707 O O . ASN A 1 84 ? 11.153 -13.005 8.538 1.00 87.12 84 ASN A O 1
ATOM 711 N N . GLY A 1 85 ? 9.023 -13.403 9.162 1.00 90.31 85 GLY A N 1
ATOM 712 C CA . GLY A 1 85 ? 8.447 -12.093 8.931 1.00 90.31 85 GLY A CA 1
ATOM 713 C C . GLY A 1 85 ? 8.053 -11.408 10.232 1.00 90.31 85 GLY A C 1
ATOM 714 O O . GLY A 1 85 ? 8.157 -11.992 11.316 1.00 90.31 85 GLY A O 1
ATOM 715 N N . ASP A 1 86 ? 7.556 -10.192 10.076 1.00 93.50 86 ASP A N 1
ATOM 716 C CA . ASP A 1 86 ? 7.067 -9.352 11.158 1.00 93.50 86 ASP A CA 1
ATOM 717 C C . ASP A 1 86 ? 5.543 -9.215 11.060 1.00 93.50 86 ASP A C 1
ATOM 719 O O . ASP A 1 86 ? 4.963 -9.220 9.967 1.00 93.50 86 ASP A O 1
ATOM 723 N N . TRP A 1 87 ? 4.897 -9.110 12.222 1.00 93.25 87 TRP A N 1
ATOM 724 C CA . TRP A 1 87 ? 3.473 -8.812 12.329 1.00 93.25 87 TRP A CA 1
ATOM 725 C C . TRP A 1 87 ? 3.259 -7.306 12.289 1.00 93.25 87 TRP A C 1
ATOM 727 O O . TRP A 1 87 ? 3.883 -6.558 13.040 1.00 93.25 87 TRP A O 1
ATOM 737 N N . TYR A 1 88 ? 2.339 -6.882 11.436 1.00 90.38 88 TYR A N 1
ATOM 738 C CA . TYR A 1 88 ? 1.878 -5.511 11.335 1.00 90.38 88 TYR A CA 1
ATOM 739 C C . TYR A 1 88 ? 0.397 -5.500 11.660 1.00 90.38 88 TYR A C 1
ATOM 741 O O . TYR A 1 88 ? -0.383 -6.227 11.049 1.00 90.38 88 TYR A O 1
ATOM 749 N N . ILE A 1 89 ? 0.028 -4.688 12.640 1.00 89.75 89 ILE A N 1
ATOM 750 C CA . ILE A 1 89 ? -1.354 -4.534 13.071 1.00 89.75 89 ILE A CA 1
ATOM 751 C C . ILE A 1 89 ? -1.805 -3.167 12.587 1.00 89.75 89 ILE A C 1
ATOM 753 O O . ILE A 1 89 ? -1.169 -2.164 12.910 1.00 89.75 89 ILE A O 1
ATOM 757 N N . GLY A 1 90 ? -2.873 -3.148 11.804 1.00 88.06 90 GLY A N 1
ATOM 758 C CA . GLY A 1 90 ? -3.549 -1.927 11.404 1.00 88.06 90 GLY A CA 1
ATOM 759 C C . GLY A 1 90 ? -4.943 -1.879 12.003 1.00 88.06 90 GLY A C 1
ATOM 760 O O . GLY A 1 90 ? -5.482 -2.880 12.480 1.00 88.06 90 GLY A O 1
ATOM 761 N N . GLY A 1 91 ? -5.567 -0.713 11.939 1.00 87.44 91 GLY A N 1
ATOM 762 C CA . GLY A 1 91 ? -6.992 -0.646 12.193 1.00 87.44 91 GLY A CA 1
ATOM 763 C C . GLY A 1 91 ? -7.626 0.647 11.749 1.00 87.44 91 GLY A C 1
ATOM 764 O O . GLY A 1 91 ? -6.958 1.658 11.531 1.00 87.44 91 GLY A O 1
ATOM 765 N N . VAL A 1 92 ? -8.939 0.570 11.581 1.00 87.19 92 VAL A N 1
ATOM 766 C CA . VAL A 1 92 ? -9.767 1.629 11.024 1.00 87.19 92 VAL A CA 1
ATOM 767 C C . VAL A 1 92 ? -10.996 1.845 11.893 1.00 87.19 92 VAL A C 1
ATOM 769 O O . VAL A 1 92 ? -11.707 0.913 12.268 1.00 87.19 92 VAL A O 1
ATOM 772 N N . GLU A 1 93 ? -11.262 3.100 12.229 1.00 87.94 93 GLU A N 1
ATOM 773 C CA . GLU A 1 93 ? -12.474 3.480 12.941 1.00 87.94 93 GLU A CA 1
ATOM 774 C 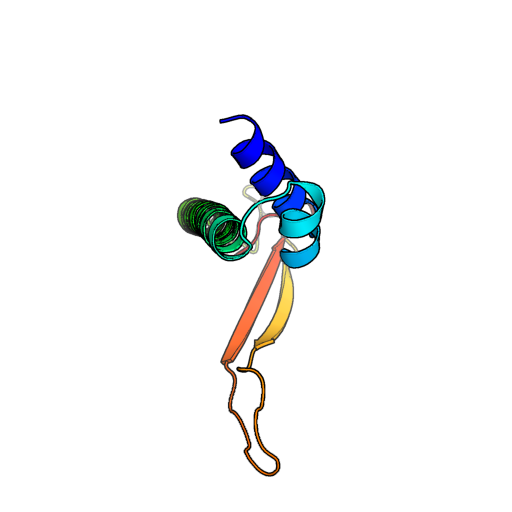C . GLU A 1 93 ? -13.674 3.484 11.985 1.00 87.94 93 GLU A C 1
ATOM 776 O O . GLU A 1 93 ? -13.673 4.163 10.947 1.00 87.94 93 GLU A O 1
ATOM 781 N N . ARG A 1 94 ? -14.737 2.752 12.343 1.00 85.00 94 ARG A N 1
ATOM 782 C CA . ARG A 1 94 ? -15.984 2.757 11.572 1.00 85.00 94 ARG A CA 1
ATOM 783 C C . ARG A 1 94 ? -16.597 4.159 11.565 1.00 85.00 94 ARG A C 1
ATOM 785 O O . ARG A 1 94 ? -16.731 4.806 12.596 1.00 85.00 94 ARG A O 1
ATOM 792 N N . GLY A 1 95 ? -17.015 4.613 10.386 1.00 83.81 95 GLY A N 1
ATOM 793 C CA . GLY A 1 95 ? -17.657 5.915 10.187 1.00 83.81 95 GLY A CA 1
ATOM 794 C C . GLY A 1 95 ? -16.673 7.030 9.832 1.00 83.81 95 GLY A C 1
ATOM 795 O O . GLY A 1 95 ? -16.833 7.644 8.780 1.00 83.81 95 GLY A O 1
ATOM 796 N N . SER A 1 96 ? -15.636 7.262 10.644 1.00 82.50 96 SER A N 1
ATOM 797 C CA . SER A 1 96 ? -14.659 8.336 10.380 1.00 82.50 96 SER A CA 1
ATOM 798 C C . SER A 1 96 ? -13.547 7.945 9.405 1.00 82.50 96 SER A C 1
ATOM 800 O O . SER A 1 96 ? -12.919 8.831 8.828 1.00 82.50 96 SER A O 1
ATOM 802 N N . LYS A 1 97 ? -13.308 6.638 9.207 1.00 79.88 97 LYS A N 1
ATOM 803 C CA . LYS A 1 97 ? -12.213 6.084 8.388 1.00 79.88 97 LYS A CA 1
ATOM 804 C C . LYS A 1 97 ? -10.815 6.528 8.836 1.00 79.88 97 LYS A C 1
ATOM 806 O O . LYS A 1 97 ? -9.871 6.453 8.053 1.00 79.88 97 LYS A O 1
ATOM 811 N N . LYS A 1 98 ? -10.670 6.981 10.085 1.00 82.19 98 LYS A N 1
ATOM 812 C CA . LYS A 1 98 ? -9.358 7.245 10.682 1.00 82.19 98 LYS A CA 1
ATOM 813 C C . LYS A 1 98 ? -8.616 5.925 10.874 1.00 82.19 98 LYS A C 1
ATOM 815 O O . LYS A 1 98 ? -9.238 4.927 11.237 1.00 82.19 98 LYS A O 1
ATOM 820 N N . THR A 1 99 ? -7.311 5.937 10.641 1.00 79.69 99 THR A N 1
ATOM 821 C CA . THR A 1 99 ? -6.435 4.760 10.705 1.00 79.69 99 THR A CA 1
ATOM 822 C C . THR A 1 99 ? -5.268 5.004 11.655 1.00 79.69 99 THR A C 1
ATOM 824 O O . THR A 1 99 ? -4.879 6.161 11.814 1.00 79.69 99 THR A O 1
ATOM 827 N N . PHE A 1 100 ? -4.710 3.940 12.243 1.00 72.31 100 PHE A N 1
ATOM 828 C CA . PHE A 1 100 ? -3.490 3.994 13.062 1.00 72.31 100 PHE A CA 1
ATOM 829 C C . PHE A 1 100 ? -2.312 3.261 12.425 1.00 72.31 100 PHE A C 1
ATOM 831 O O . PHE A 1 100 ? -2.564 2.298 11.666 1.00 72.31 100 PHE A O 1
#

pLDDT: mean 88.33, std 7.11, range [64.5, 96.94]

Secondary structure (DSSP, 8-state):
-HHHHHHHHHHHTT--HHHHHHHHT--HHHHHHHHHHHHHHHHHHHHHT-----SB-TTSPBPPEEEEEEEE-PPP-STT-----EEEEEEEETTT--B-

Organism: NCBI:txid83296

Mean predicted aligned error: 7.09 Å

Foldseek 3Di:
DVLLVQLLVCVVVVHDLVVSCVVSVHDSVVSVVSSVVSVVVVVVVCVVPQDDDDQADPVGHGWDKDKDKDWDWDDDDDPPDDTHTDIDIKIAIPPVRHID

=== Feature glossary ===
A reading guide for the features in this record.

Start from the sequence.

  · Sequence gives the chain of amino acids in standard one-letter code (A=alanine, C=cysteine, …, Y=tyrosine), read N→C. It is the only feature that is directly encoded by the gene; all structural features are derived from the folded form of this sequence.

Fold it, and you get atomic coordinates and the backbone conformation that goes with them.

  · The mmCIF table is the protein's shape written out atom by atom. For each backbone N, Cα, C, and carbonyl O, it records an (x, y, z) coordinate triple in Å plus the residue type, chain letter, and residue number.

  · Backbone dihedral angles. Every residue except chain termini has a φ (preceding-C → N → Cα → C) and a ψ (N → Cα → C → next-N). They are reported in degrees following the IUPAC sign convention. Secondary structure is essentially a statement about which (φ, ψ) basin each residue occupies.

  · DSSP 8-state secondary structure assigns each residue one of H (α-helix), G (3₁₀-helix), I (π-helix), E (extended β-strand), B (isolated β-bridge), T (hydrogen-bonded turn), S (bend), or '-' (coil). The assignment is computed from backbone hydrogen-bond geometry via the Kabsch–Sander algorithm.

  · P-SEA three-state annotation labels each residue as helix, strand, or coil based purely on the geometry of the Cα trace. It serves as a fallback when the full backbone (and thus DSSP) is unavailable.

Summarize the fold with a handful of shape descriptors and a per-residue structural alphabet.

  · Radius of gyration (Rg) is the root-mean-square distance of Cα atoms from their centroid — a single number for overall size and compactness. A globular domain of N residues has Rg ≈ 2.2·N^0.38 Å; an extended or disordered chain has a much larger Rg. The Cα contact count is the number of residue pairs whose Cα atoms are within 8 Å and are more than four positions apart in sequence — a standard proxy for tertiary packing density. The bounding box is the smallest axis-aligned box enclosing all Cα atoms.

  · Foldseek's 3Di representation compresses backbone geometry into a per-residue letter drawn from a learned twenty-state alphabet. It captures the tertiary interaction pattern around each residue — which residues are packed against it in space, regardless of where they are in sequence.

  · Accessible surface area quantifies burial. A residue with SASA near zero is packed into the hydrophobic core; one with SASA >100 Å² sits on the surface. Computed here via the Shrake–Rupley numerical algorithm with a 1.4 Å probe.

Ask how reliable the model is.

  · For AlphaFold models, the B-factor field carries pLDDT — the model's own estimate of local accuracy on a 0–100 scale. Regions with pLDDT<50 should be treated as essentially unmodeled; they often correspond to intrinsically disordered segments.

  · For experimental (PDB) structures, the B-factor (temperature factor) quantifies the positional spread of each atom in the crystal — a combination of thermal vibration and static disorder — in units of Å². High B-factors mark flexible loops or poorly resolved regions; low B-factors mark the rigid, well-ordered core.

  · PAE(i, j) answers: if I align the predicted and true structures on residue i, how far off (in Å) do I expect residue j to be? A block-diagonal PAE matrix with low values on the blocks and high values off-diagonal is the signature of a multi-domain protein with confidently predicted domains but uncertain inter-domain orientation.

Place it in context: what it resembles, what it is annotated as, and how it looks.

  · Structural nearest neighbors (via Foldseek easy-search vs the PDB). Reported per hit: target PDB id, E-value, and alignment TM-score. A TM-score above ~0.5 is the conventional threshold for 'same fold'.

  · Functional annotations link the protein to curated databases. InterPro entries identify conserved domains and families by matching the sequence against member-database signatures (Pfam, PROSITE, CDD, …). Gene Ontology (GO) terms describe molecular function, biological process, and cellular component in a controlled vocabulary. CATH places the structure in a hierarchical fold classification (Class/Architecture/Topology/Homologous-superfamily). The organism is the source species.

  · Plot images: a contact map (which residues are close in 3D, as an N×N binary image), a Ramachandran scatter (backbone torsion angles, revealing secondary-structure composition at a glance), and — for AlphaFold structures — a PAE heatmap (pairwise prediction confidence).

  · Structure images are PyMOL renders from six orthogonal camera directions. Cartoon representation draws helices as coils and strands as arrows; sticks shows the backbone as bonds; surface shows the solvent-excluded envelope. Rainbow coloring maps sequence position to hue (blue→red, N→C); chain coloring assigns a distinct color per polypeptide.